Protein AF-A0A4Z0QI90-F1 (afdb_monomer)

Secondary structure (DSSP, 8-state):
---------HHHHHHHHHHHHHHTS-HHHHHHHHHHHHSPPPPPPPPPPPHHHHHHHHHHHHHHHHH-TT--HHHHHHHHHHHTT--HHHHHHHHHTT--

pLDDT: mean 87.52, std 11.91, range [41.31, 96.69]

Sequence (100 aa):
MAFLQTISQPWQQHAEHLRQVLAQLDPKERRRILDYISMPPEPPKPKAYPIGECMRAARRVAELLQLHQKWTQAKARRETARELGVSPVQLRRMLRHVEQ

Foldseek 3Di:
DDDPPPPCDPVNVVVVVVVVVLVPDDPVVSVVVVCCVVPPPDDPPPDDDPLVNLVVLVVQLVVCCVVPVPDDSLRSLVVSCVVVVHDSVVNVVSPVVVVD

Solvent-accessible surface area (backbone atoms only — not comparable to full-atom values): 6027 Å² total; per-residue (Å²): 136,84,81,79,77,74,78,79,52,77,66,54,62,55,50,51,50,50,50,57,56,47,67,75,43,56,73,70,57,38,47,53,51,51,46,41,72,76,54,58,76,79,75,81,73,77,83,82,72,58,67,69,58,23,50,51,52,46,51,49,31,51,50,45,39,68,77,33,76,89,54,50,71,70,54,29,44,50,51,45,15,60,76,71,74,44,52,64,69,54,46,54,54,33,42,53,71,68,78,108

Structure (mmCIF, N/CA/C/O backbone):
data_AF-A0A4Z0QI90-F1
#
_entry.id   AF-A0A4Z0QI90-F1
#
loop_
_atom_site.group_PDB
_atom_site.id
_atom_site.type_symbol
_atom_site.label_atom_id
_atom_site.label_alt_id
_atom_site.label_comp_id
_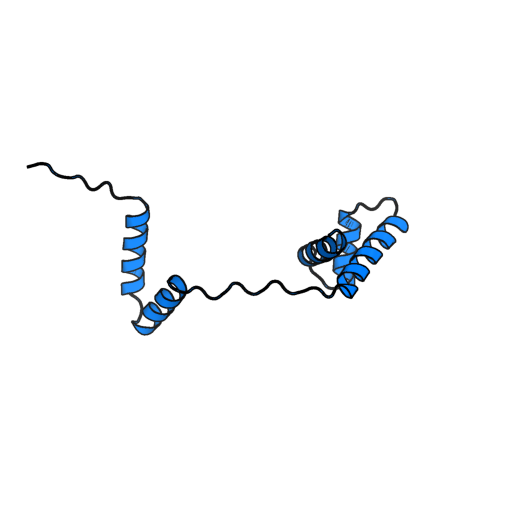atom_site.label_asym_id
_atom_site.label_entity_id
_atom_site.label_seq_id
_atom_site.pdbx_PDB_ins_code
_atom_site.Cartn_x
_atom_site.Cartn_y
_atom_site.Cartn_z
_atom_site.occupancy
_atom_site.B_iso_or_equiv
_atom_site.auth_seq_id
_atom_site.auth_comp_id
_atom_site.auth_asym_id
_atom_site.auth_atom_id
_atom_site.pdbx_PDB_model_num
ATOM 1 N N . MET A 1 1 ? 26.415 43.280 -33.605 1.00 41.31 1 MET A N 1
ATOM 2 C CA . MET A 1 1 ? 26.040 41.850 -33.594 1.00 41.31 1 MET A CA 1
ATOM 3 C C . MET A 1 1 ? 25.829 41.435 -32.148 1.00 41.31 1 MET A C 1
ATOM 5 O O . MET A 1 1 ? 26.795 41.414 -31.399 1.00 41.31 1 MET A O 1
ATOM 9 N N . ALA A 1 2 ? 24.579 41.240 -31.722 1.00 44.34 2 ALA A N 1
ATOM 10 C CA . ALA A 1 2 ? 24.261 40.896 -30.337 1.00 44.34 2 ALA A CA 1
ATOM 11 C C . ALA A 1 2 ? 24.354 39.375 -30.146 1.00 44.34 2 ALA A C 1
ATOM 13 O O . ALA A 1 2 ? 23.617 38.626 -30.783 1.00 44.34 2 ALA A O 1
ATOM 14 N N . PHE A 1 3 ? 25.272 38.930 -29.288 1.00 51.19 3 PHE A N 1
ATOM 15 C CA . PHE A 1 3 ? 25.337 37.547 -28.827 1.00 51.19 3 PHE A CA 1
ATOM 16 C C . PHE A 1 3 ? 24.165 37.304 -27.874 1.00 51.19 3 PHE A C 1
ATOM 18 O O . PHE A 1 3 ? 24.168 37.784 -26.742 1.00 51.19 3 PHE A O 1
ATOM 25 N N . LEU A 1 4 ? 23.154 36.563 -28.329 1.00 51.06 4 LEU A N 1
ATOM 26 C CA . LEU A 1 4 ? 22.156 35.987 -27.435 1.00 51.06 4 LEU A CA 1
ATOM 27 C C . LEU A 1 4 ? 22.858 34.904 -26.611 1.00 51.06 4 LEU A C 1
ATOM 29 O O . LEU A 1 4 ? 23.040 33.780 -27.072 1.00 51.06 4 LEU A O 1
ATOM 33 N N . GLN A 1 5 ? 23.297 35.256 -25.402 1.00 54.75 5 GLN A N 1
ATOM 34 C CA . GLN A 1 5 ? 23.697 34.271 -24.405 1.00 54.75 5 GLN A CA 1
ATOM 35 C C . GLN A 1 5 ? 22.458 33.443 -24.058 1.00 54.75 5 GLN A C 1
ATOM 37 O O . GLN A 1 5 ? 21.582 33.879 -23.314 1.00 54.75 5 GLN A O 1
ATOM 42 N N . THR A 1 6 ? 22.351 32.255 -24.647 1.00 59.62 6 THR A N 1
ATOM 43 C CA . THR A 1 6 ? 21.345 31.265 -24.277 1.00 59.62 6 THR A CA 1
ATOM 44 C C . THR A 1 6 ? 21.588 30.867 -22.830 1.00 59.62 6 THR A C 1
ATOM 46 O O . THR A 1 6 ? 22.524 30.128 -22.529 1.00 59.62 6 THR A O 1
ATOM 49 N N . ILE A 1 7 ? 20.763 31.393 -21.926 1.00 62.88 7 ILE A N 1
ATOM 50 C CA . ILE A 1 7 ? 20.725 30.989 -20.524 1.00 62.88 7 ILE A CA 1
ATOM 51 C C . ILE A 1 7 ? 20.354 29.505 -20.515 1.00 62.88 7 ILE A C 1
ATOM 53 O O . ILE A 1 7 ? 19.199 29.145 -20.748 1.00 62.88 7 ILE A O 1
ATOM 57 N N . SER A 1 8 ? 21.357 28.646 -20.318 1.00 63.47 8 SER A N 1
ATOM 58 C CA . SER A 1 8 ? 21.172 27.200 -20.261 1.00 63.47 8 SER A CA 1
ATOM 59 C C . SER A 1 8 ? 20.274 26.881 -19.074 1.00 63.47 8 SER A C 1
ATOM 61 O O . SER A 1 8 ? 20.697 27.014 -17.924 1.00 63.47 8 SER A O 1
ATOM 63 N N . GLN A 1 9 ? 19.033 26.470 -19.327 1.00 77.94 9 GLN A N 1
ATOM 64 C CA . GLN A 1 9 ? 18.137 26.098 -18.238 1.00 77.94 9 GLN A CA 1
ATOM 65 C C . GLN A 1 9 ? 18.664 24.824 -17.557 1.00 77.94 9 GLN A C 1
ATOM 67 O O . GLN A 1 9 ? 19.181 23.942 -18.245 1.00 77.94 9 GLN A O 1
ATOM 72 N N . PRO A 1 10 ? 18.515 24.668 -16.229 1.00 81.12 10 PRO A N 1
ATOM 73 C CA . PRO A 1 10 ? 19.046 23.510 -15.508 1.00 81.12 10 PRO A CA 1
ATOM 74 C C . PRO A 1 10 ? 18.603 22.160 -16.095 1.00 81.12 10 PRO A C 1
ATOM 76 O O . PRO A 1 10 ? 19.367 21.200 -16.089 1.00 81.12 10 PRO A O 1
ATOM 79 N N . TRP A 1 11 ? 17.397 22.072 -16.667 1.00 84.25 11 TRP A N 1
ATOM 80 C CA . TRP A 1 11 ? 16.907 20.844 -17.304 1.00 84.25 11 TRP A CA 1
ATOM 81 C C . TRP A 1 11 ? 17.655 20.477 -18.596 1.00 84.25 11 TRP A C 1
ATOM 83 O O . TRP A 1 11 ? 17.679 19.303 -18.954 1.00 84.25 11 TRP A O 1
ATOM 93 N N . GLN A 1 12 ? 18.288 21.432 -19.288 1.00 86.69 12 GLN A N 1
ATOM 94 C CA . GLN A 1 12 ? 19.018 21.165 -20.533 1.00 86.69 12 GLN A CA 1
ATOM 95 C C . GLN A 1 12 ? 20.253 20.304 -20.278 1.00 86.69 12 GLN A C 1
ATOM 97 O O . GLN A 1 12 ? 20.500 19.367 -21.029 1.00 86.69 12 GLN A O 1
ATOM 102 N N . GLN A 1 13 ? 20.963 20.548 -19.172 1.00 88.38 13 GLN A N 1
ATOM 103 C CA . GLN A 1 13 ? 22.087 19.707 -18.748 1.00 88.38 13 GLN A CA 1
ATOM 104 C C .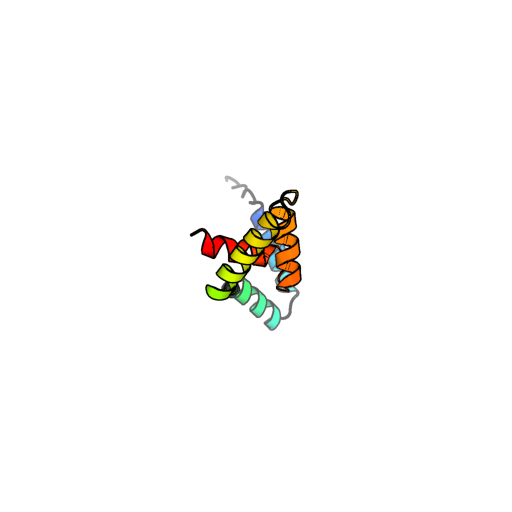 GLN A 1 13 ? 21.636 18.264 -18.477 1.00 88.38 13 GLN A C 1
ATOM 106 O O . GLN A 1 13 ? 22.274 17.315 -18.928 1.00 88.38 13 GLN A O 1
ATOM 111 N N . HIS A 1 14 ? 20.494 18.095 -17.806 1.00 88.75 14 HIS A N 1
ATOM 112 C CA . HIS A 1 14 ? 19.911 16.777 -17.543 1.00 88.75 14 HIS A CA 1
ATOM 113 C C . HIS A 1 14 ? 19.454 16.079 -18.835 1.00 88.75 14 HIS A C 1
ATOM 115 O O . HIS A 1 14 ? 19.643 14.873 -18.985 1.00 88.75 14 HIS A O 1
ATOM 121 N N . ALA A 1 15 ? 18.894 16.826 -19.791 1.00 88.75 15 ALA A N 1
ATOM 122 C CA . ALA A 1 15 ? 18.487 16.295 -21.089 1.00 88.75 15 ALA A CA 1
ATOM 123 C C . ALA A 1 15 ? 19.690 15.861 -21.941 1.00 88.75 15 ALA A C 1
ATOM 125 O O . ALA A 1 15 ? 19.643 14.804 -22.567 1.00 88.75 15 ALA A O 1
ATOM 126 N N . GLU A 1 16 ? 20.775 16.638 -21.945 1.00 91.94 16 GLU A N 1
ATOM 127 C CA . GLU A 1 16 ? 22.019 16.289 -22.639 1.00 91.94 16 GLU A CA 1
ATOM 128 C C . GLU A 1 16 ? 22.639 15.021 -22.046 1.00 91.94 16 GLU A C 1
ATOM 130 O O . GLU A 1 16 ? 22.998 14.098 -22.776 1.00 91.94 16 GLU A O 1
ATOM 135 N N . HIS A 1 17 ? 22.677 14.929 -20.714 1.00 92.94 17 HIS A N 1
ATOM 136 C CA . HIS A 1 17 ? 23.143 13.733 -20.023 1.00 92.94 17 HIS A CA 1
ATOM 137 C C . HIS A 1 17 ? 22.297 12.504 -20.385 1.00 92.94 17 HIS A C 1
ATOM 139 O O . HIS A 1 17 ? 22.841 11.459 -20.740 1.00 92.94 17 HIS A O 1
ATOM 145 N N . LEU A 1 18 ? 20.966 12.635 -20.392 1.00 90.31 18 LEU A N 1
ATOM 146 C CA . LEU A 1 18 ? 20.073 11.554 -20.810 1.00 90.31 18 LEU A CA 1
ATOM 147 C C . LEU A 1 18 ? 20.341 11.122 -22.260 1.00 90.31 18 LEU A C 1
ATOM 149 O O . LEU A 1 18 ? 20.377 9.925 -22.535 1.00 90.31 18 LEU A O 1
ATOM 153 N N . ARG A 1 19 ? 20.578 12.059 -23.189 1.00 91.62 19 ARG A N 1
ATOM 154 C CA . ARG A 1 19 ? 20.942 11.725 -24.580 1.00 91.62 19 ARG A CA 1
ATOM 155 C C . ARG A 1 19 ? 22.247 10.940 -24.654 1.00 91.62 19 ARG A C 1
ATOM 157 O O . ARG A 1 19 ? 22.304 9.958 -25.389 1.00 91.62 19 ARG A O 1
ATOM 164 N N . GLN A 1 20 ? 23.265 11.345 -23.895 1.00 94.94 20 GLN A N 1
ATOM 165 C CA . GLN A 1 20 ? 24.553 10.649 -23.844 1.00 94.94 20 GLN A CA 1
ATOM 166 C C . GLN A 1 20 ? 24.404 9.222 -23.308 1.00 94.94 20 GLN A C 1
ATOM 168 O O . GLN A 1 20 ? 24.965 8.298 -23.890 1.00 94.94 20 GLN A O 1
ATOM 173 N N . VAL A 1 21 ? 23.610 9.027 -22.250 1.00 94.00 21 VAL A N 1
ATOM 174 C CA . VAL A 1 21 ? 23.326 7.696 -21.687 1.00 94.00 21 VAL A CA 1
ATOM 175 C C . VAL A 1 21 ? 22.550 6.838 -22.689 1.00 94.00 21 VAL A C 1
ATOM 177 O O . VAL A 1 21 ? 22.936 5.708 -22.965 1.00 94.00 21 VAL A O 1
ATOM 180 N N . LEU A 1 22 ? 21.493 7.380 -23.302 1.00 92.94 22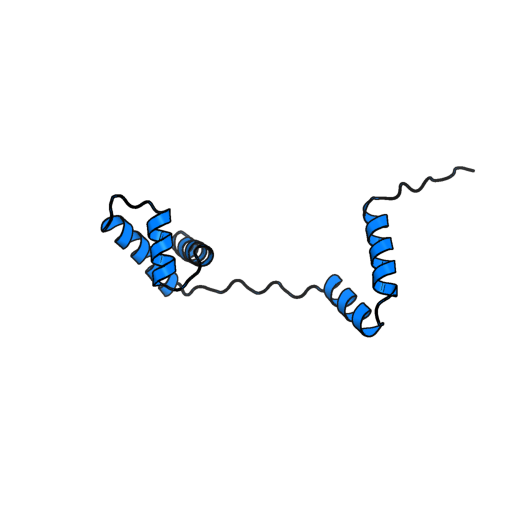 LEU A N 1
ATOM 181 C CA . LEU A 1 22 ? 20.691 6.660 -24.297 1.00 92.94 22 LEU A CA 1
ATOM 182 C C . LEU A 1 22 ? 21.486 6.305 -25.563 1.00 92.94 22 LEU A C 1
ATOM 184 O O . LEU A 1 22 ? 21.151 5.326 -26.225 1.00 92.94 22 LEU A O 1
ATOM 188 N N . ALA A 1 23 ? 22.511 7.083 -25.918 1.00 93.25 23 ALA A N 1
ATOM 189 C CA . ALA A 1 23 ? 23.374 6.811 -27.067 1.00 93.25 23 ALA A CA 1
ATOM 190 C C . ALA A 1 23 ? 24.303 5.602 -26.860 1.00 93.25 23 ALA A C 1
ATOM 192 O O . ALA A 1 23 ? 24.737 5.015 -27.846 1.00 93.25 23 ALA A O 1
ATOM 193 N N . GLN A 1 24 ? 24.582 5.225 -25.607 1.00 94.56 24 GLN A N 1
ATOM 194 C CA . GLN A 1 24 ? 25.417 4.067 -25.261 1.00 94.56 24 GLN A CA 1
ATOM 195 C C . GLN A 1 24 ? 24.633 2.746 -25.236 1.00 94.56 24 GLN A C 1
ATOM 197 O O . GLN A 1 24 ? 25.241 1.681 -25.191 1.00 94.56 24 GLN A O 1
ATOM 202 N N . LEU A 1 25 ? 23.298 2.806 -25.249 1.00 93.56 25 LEU A N 1
ATOM 203 C CA . LEU A 1 25 ? 22.429 1.632 -25.200 1.00 93.56 25 LEU A CA 1
ATOM 204 C C . LEU A 1 25 ? 22.148 1.070 -26.591 1.00 93.56 25 LEU A C 1
ATOM 206 O O . LEU A 1 25 ? 22.077 1.803 -27.584 1.00 93.56 25 LEU A O 1
ATOM 210 N N . ASP A 1 26 ? 21.860 -0.229 -26.641 1.00 95.81 26 ASP A N 1
ATOM 211 C CA . ASP A 1 26 ? 21.396 -0.874 -27.860 1.00 95.81 26 ASP A CA 1
ATOM 212 C C . ASP A 1 26 ? 20.112 -0.211 -28.389 1.00 95.81 26 ASP A C 1
ATOM 214 O O . ASP A 1 26 ? 19.215 0.140 -27.609 1.00 95.81 26 ASP A O 1
ATOM 218 N N . PRO A 1 27 ? 19.930 -0.096 -29.720 1.00 93.88 27 PRO A N 1
ATOM 219 C CA . PRO A 1 27 ? 18.762 0.567 -30.300 1.00 93.88 27 PRO A CA 1
ATOM 220 C C . PRO A 1 27 ? 17.416 0.013 -29.808 1.00 93.88 27 PRO A C 1
ATOM 222 O O . PRO A 1 27 ? 16.457 0.774 -29.663 1.00 93.88 27 PRO A O 1
ATOM 225 N N . LYS A 1 28 ? 17.345 -1.298 -29.526 1.00 93.75 28 LYS A N 1
ATOM 226 C CA . LYS A 1 28 ? 16.144 -1.961 -28.990 1.00 93.75 28 LYS A CA 1
ATOM 227 C C . LYS A 1 28 ? 15.853 -1.548 -27.546 1.00 93.75 28 LYS A C 1
ATOM 229 O O . LYS A 1 28 ? 14.699 -1.297 -27.211 1.00 93.75 28 LYS A O 1
ATOM 234 N N . GLU A 1 29 ? 16.875 -1.464 -26.700 1.00 92.94 29 GLU A N 1
ATOM 235 C CA . GLU A 1 29 ? 16.732 -1.070 -25.295 1.00 92.94 29 GLU A CA 1
ATOM 236 C C . GLU A 1 29 ? 16.421 0.418 -25.168 1.00 92.94 29 GLU A C 1
ATOM 238 O O . GLU A 1 29 ? 15.464 0.797 -24.490 1.00 92.94 29 GLU A O 1
ATOM 243 N N . ARG A 1 30 ? 17.138 1.253 -25.928 1.00 94.44 30 ARG A N 1
ATOM 244 C CA . ARG A 1 30 ? 16.856 2.684 -26.058 1.00 94.44 30 ARG A CA 1
ATOM 245 C C . ARG A 1 30 ? 15.400 2.932 -26.438 1.00 94.44 30 ARG A C 1
ATOM 247 O O . ARG A 1 30 ? 14.753 3.794 -25.849 1.00 94.44 30 ARG A O 1
ATOM 254 N N . ARG A 1 31 ? 14.874 2.177 -27.411 1.00 92.06 31 ARG A N 1
ATOM 255 C CA . ARG A 1 31 ? 13.480 2.314 -27.846 1.00 92.06 31 ARG A CA 1
ATOM 256 C C . ARG A 1 31 ? 12.500 1.975 -26.724 1.00 92.06 31 ARG A C 1
ATOM 258 O O . ARG A 1 31 ? 11.611 2.775 -26.471 1.00 92.06 31 ARG A O 1
ATOM 265 N N . ARG A 1 32 ? 12.708 0.866 -26.006 1.00 90.81 32 ARG A N 1
ATOM 266 C CA . ARG A 1 32 ? 11.866 0.480 -24.858 1.00 90.81 32 ARG A CA 1
ATOM 267 C C . ARG A 1 32 ? 11.831 1.553 -23.771 1.00 90.81 32 ARG A C 1
ATOM 269 O O . ARG A 1 32 ? 10.764 1.845 -23.245 1.00 90.81 32 ARG A O 1
ATOM 276 N N . ILE A 1 33 ? 12.980 2.148 -23.448 1.00 91.00 33 ILE A N 1
ATOM 277 C CA . ILE A 1 33 ? 13.067 3.217 -22.444 1.00 91.00 33 ILE A CA 1
ATOM 278 C C . ILE A 1 33 ? 12.321 4.466 -22.919 1.00 91.00 33 ILE A C 1
ATOM 280 O O . ILE A 1 33 ? 11.535 5.033 -22.165 1.00 91.00 33 ILE A O 1
ATOM 284 N N . LEU A 1 34 ? 12.525 4.882 -24.171 1.00 91.19 34 LEU A N 1
ATOM 285 C CA . LEU A 1 34 ? 11.818 6.033 -24.739 1.00 91.19 34 LEU A CA 1
ATOM 286 C C . LEU A 1 34 ? 10.306 5.807 -24.804 1.00 91.19 34 LEU A C 1
ATOM 288 O O . LEU A 1 34 ? 9.550 6.734 -24.516 1.00 91.19 34 LEU A O 1
ATOM 292 N N . ASP A 1 35 ? 9.869 4.591 -25.132 1.00 91.81 35 ASP A N 1
ATOM 293 C CA . ASP A 1 35 ? 8.457 4.214 -25.113 1.00 91.81 35 ASP A CA 1
ATOM 294 C C . ASP A 1 35 ? 7.896 4.286 -23.681 1.00 91.81 35 ASP A C 1
ATOM 296 O O . ASP A 1 35 ? 6.833 4.863 -23.488 1.00 91.81 35 ASP A O 1
ATOM 300 N N . TYR A 1 36 ? 8.633 3.817 -22.665 1.00 90.00 36 TYR A N 1
ATOM 301 C CA . TYR A 1 36 ? 8.238 3.933 -21.252 1.00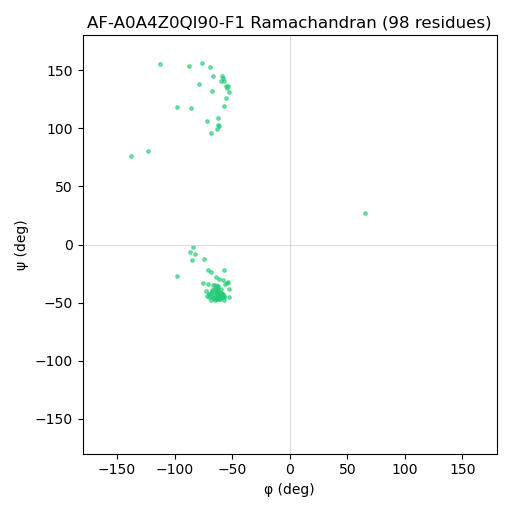 90.00 36 TYR A CA 1
ATOM 302 C C . TYR A 1 36 ? 8.156 5.390 -20.769 1.00 90.00 36 TYR A C 1
ATOM 304 O O . TYR A 1 36 ? 7.278 5.736 -19.988 1.00 90.00 36 TYR A O 1
ATOM 312 N N . ILE A 1 37 ? 9.065 6.263 -21.215 1.00 88.75 37 ILE A N 1
ATOM 313 C CA . ILE A 1 37 ? 9.039 7.694 -20.865 1.00 88.75 37 ILE A CA 1
ATOM 314 C C . ILE A 1 37 ? 7.863 8.397 -21.550 1.00 88.75 37 ILE A C 1
ATOM 316 O O . ILE A 1 37 ? 7.191 9.221 -20.934 1.00 88.75 37 ILE A O 1
ATOM 320 N N . SER A 1 38 ? 7.628 8.085 -22.825 1.00 90.56 38 SER A N 1
ATOM 321 C CA . SER A 1 38 ? 6.592 8.734 -23.638 1.00 90.56 38 SER A CA 1
ATOM 322 C C . SER A 1 38 ? 5.191 8.240 -23.284 1.00 90.5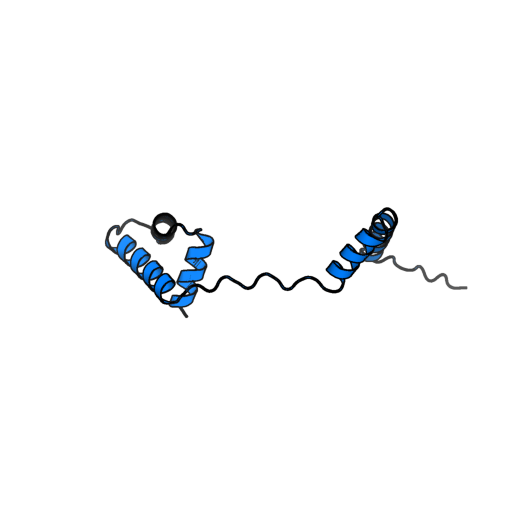6 38 SER A C 1
ATOM 324 O O . SER A 1 38 ? 4.227 8.998 -23.352 1.00 90.56 38 SER A O 1
ATOM 326 N N . MET A 1 39 ? 5.082 6.968 -22.907 1.00 89.50 39 MET A N 1
ATOM 327 C CA . MET A 1 39 ? 3.843 6.310 -22.531 1.00 89.50 39 MET A CA 1
ATOM 328 C C . MET A 1 39 ? 4.105 5.429 -21.304 1.00 89.50 39 MET A C 1
ATOM 330 O O . MET A 1 39 ? 4.246 4.207 -21.426 1.00 89.50 39 MET A O 1
ATOM 334 N N . PRO A 1 40 ? 4.217 6.042 -20.112 1.00 84.31 40 PRO A N 1
ATOM 335 C CA . PRO A 1 40 ? 4.407 5.283 -18.889 1.00 84.31 40 PRO A CA 1
ATOM 336 C C . PRO A 1 40 ? 3.220 4.336 -18.695 1.00 84.31 40 PRO A C 1
ATOM 338 O O . PRO A 1 40 ? 2.079 4.718 -18.973 1.00 84.31 40 PRO A O 1
ATOM 341 N N . PRO A 1 41 ? 3.458 3.099 -18.232 1.00 83.25 41 PRO A N 1
ATOM 342 C CA . PRO A 1 41 ? 2.369 2.184 -17.939 1.00 83.25 41 PRO A CA 1
ATOM 343 C C . PRO A 1 41 ? 1.448 2.807 -16.891 1.00 83.25 41 PRO A C 1
ATOM 345 O O . PRO A 1 41 ? 1.909 3.504 -15.979 1.00 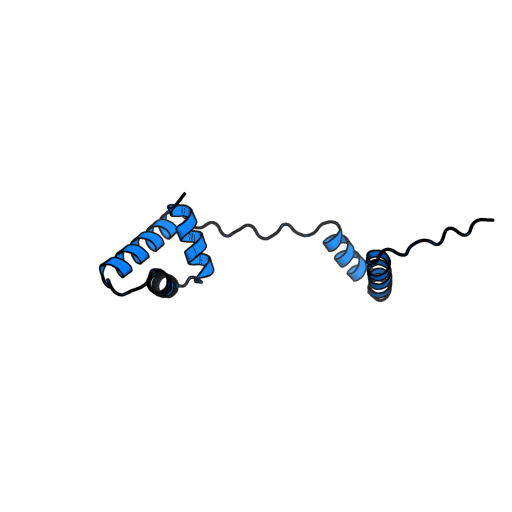83.25 41 PRO A O 1
ATOM 348 N N . GLU A 1 42 ? 0.145 2.545 -17.012 1.00 80.06 42 GLU A N 1
ATOM 349 C CA . GLU A 1 42 ? -0.812 2.998 -16.008 1.00 80.06 42 GLU A CA 1
ATOM 350 C C . GLU A 1 42 ? -0.369 2.521 -14.617 1.00 80.06 42 GLU A C 1
ATOM 352 O O . GLU A 1 42 ? 0.038 1.360 -14.459 1.00 80.06 42 GLU A O 1
ATOM 357 N N . PRO A 1 43 ? -0.441 3.392 -13.593 1.00 81.31 43 PRO A N 1
ATOM 358 C CA . PRO A 1 43 ? -0.125 2.976 -12.243 1.00 81.31 43 PRO A CA 1
ATOM 359 C C . PRO A 1 43 ? -1.030 1.798 -11.866 1.00 81.31 43 PRO A C 1
ATOM 361 O O . PRO A 1 43 ? -2.221 1.803 -12.201 1.00 81.31 43 PRO A O 1
ATOM 364 N N . PRO A 1 44 ? -0.501 0.785 -11.158 1.00 80.69 44 PRO A N 1
ATOM 365 C CA . PRO A 1 44 ? -1.307 -0.349 -10.745 1.00 80.69 44 PRO A CA 1
ATOM 366 C C . PRO A 1 44 ? -2.518 0.162 -9.964 1.00 80.69 44 PRO A C 1
ATOM 368 O O . PRO A 1 44 ? -2.378 0.921 -8.998 1.00 80.69 44 PRO A O 1
ATOM 371 N N . LYS A 1 45 ? -3.715 -0.240 -10.405 1.00 77.00 45 LYS A N 1
ATOM 372 C CA . LYS A 1 45 ? -4.963 0.186 -9.770 1.00 77.00 45 LYS A CA 1
ATOM 373 C C . LYS A 1 45 ? -4.915 -0.179 -8.282 1.00 77.00 45 LYS A C 1
ATOM 375 O O . LYS A 1 45 ? -4.484 -1.288 -7.946 1.00 77.00 45 LYS A O 1
ATOM 380 N N . PRO A 1 46 ? -5.340 0.722 -7.376 1.00 74.81 46 PRO A N 1
ATOM 381 C CA . PRO A 1 46 ? -5.416 0.399 -5.962 1.00 74.81 46 PRO A CA 1
ATOM 382 C C . PRO A 1 46 ? -6.221 -0.886 -5.772 1.00 74.81 46 PRO A C 1
ATOM 384 O O . PRO A 1 46 ? -7.308 -1.025 -6.331 1.00 74.81 46 PRO A O 1
ATOM 387 N N . LYS A 1 47 ? -5.689 -1.830 -4.988 1.00 76.19 47 LYS A N 1
ATOM 388 C CA . LYS A 1 47 ? -6.422 -3.048 -4.643 1.00 76.19 47 LYS A CA 1
ATOM 389 C C . LYS A 1 47 ? -7.741 -2.644 -3.981 1.00 76.19 47 LYS A C 1
ATOM 391 O O . LYS A 1 47 ? -7.720 -1.967 -2.952 1.00 76.19 47 LYS A O 1
ATOM 396 N N . ALA A 1 48 ? -8.859 -3.035 -4.587 1.00 79.12 48 ALA A N 1
ATOM 397 C CA . ALA A 1 48 ? -10.170 -2.831 -3.995 1.00 79.12 48 ALA A CA 1
ATOM 398 C C . ALA A 1 48 ? -10.290 -3.710 -2.746 1.00 79.12 48 ALA A C 1
ATOM 400 O O . ALA A 1 48 ? -9.947 -4.894 -2.779 1.00 79.12 48 ALA A O 1
ATOM 401 N N . TYR A 1 49 ? -10.758 -3.123 -1.650 1.00 82.88 49 TYR A N 1
ATOM 402 C CA . TYR A 1 49 ? -11.066 -3.857 -0.430 1.00 82.88 49 TYR A CA 1
ATOM 403 C C . TYR A 1 49 ? -12.570 -4.124 -0.407 1.00 82.88 49 TYR A C 1
ATOM 405 O O . TYR A 1 49 ? -13.341 -3.161 -0.418 1.00 82.88 49 TYR A O 1
ATOM 413 N N . PRO A 1 50 ? -13.015 -5.392 -0.403 1.00 88.69 50 PRO A N 1
ATOM 414 C CA . PRO A 1 50 ? -14.430 -5.703 -0.268 1.00 88.69 50 PRO A CA 1
ATOM 415 C C . PRO A 1 50 ? -15.001 -5.049 0.994 1.00 88.69 50 PRO A C 1
ATOM 417 O O . PRO A 1 50 ? -14.407 -5.152 2.070 1.00 88.69 50 PRO A O 1
ATOM 420 N N . ILE A 1 51 ? -16.172 -4.413 0.892 1.00 87.81 51 ILE A N 1
ATOM 421 C CA . ILE A 1 51 ? -16.766 -3.668 2.015 1.00 87.81 51 ILE A CA 1
ATOM 422 C C . ILE A 1 51 ? -16.947 -4.543 3.266 1.00 87.81 51 ILE A C 1
ATOM 424 O O . ILE A 1 51 ? -16.738 -4.079 4.384 1.00 87.81 51 ILE A O 1
ATOM 428 N N . GLY A 1 52 ? -17.240 -5.837 3.093 1.00 90.12 52 GLY A N 1
ATOM 429 C CA . GLY A 1 52 ? -17.346 -6.791 4.199 1.00 90.12 52 GLY A CA 1
ATOM 430 C C . GLY A 1 52 ? -16.040 -6.978 4.982 1.00 90.12 52 GLY A C 1
ATOM 431 O O . GLY A 1 52 ? -16.075 -7.106 6.206 1.00 90.12 52 GLY A O 1
ATOM 432 N N . GLU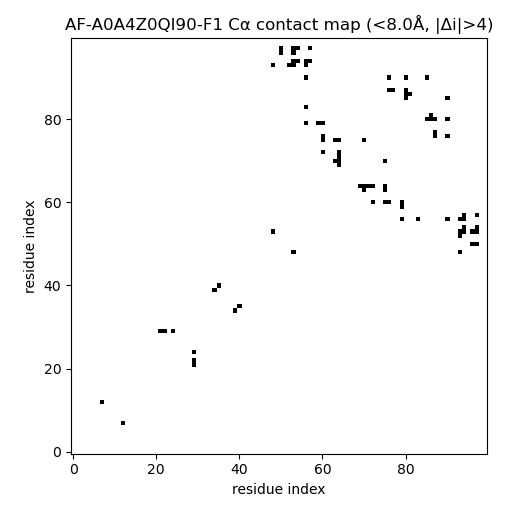 A 1 53 ? -14.885 -6.943 4.311 1.00 91.38 53 GLU A N 1
ATOM 433 C CA . GLU A 1 53 ? -13.574 -7.010 4.970 1.00 91.38 53 GLU A CA 1
ATOM 434 C C . GLU A 1 53 ? -13.250 -5.705 5.698 1.00 91.38 53 GLU A C 1
ATOM 436 O O . GLU A 1 53 ? -12.761 -5.733 6.828 1.00 91.38 53 GLU A O 1
ATOM 441 N N . CYS A 1 54 ? -13.582 -4.562 5.093 1.00 93.50 54 CYS A N 1
ATOM 442 C CA . CYS A 1 54 ? -13.434 -3.250 5.722 1.00 93.50 54 CYS A CA 1
ATOM 443 C C . CYS A 1 54 ? -14.272 -3.144 7.004 1.00 93.50 54 CYS A C 1
ATOM 445 O O . CYS A 1 54 ? -13.758 -2.756 8.053 1.00 93.50 54 CYS A O 1
ATOM 447 N N . MET A 1 55 ? -15.537 -3.570 6.950 1.00 93.56 55 MET A N 1
ATOM 448 C CA . MET A 1 55 ? -16.437 -3.596 8.106 1.00 93.56 55 MET A CA 1
ATOM 449 C C . MET A 1 55 ? -15.934 -4.537 9.200 1.00 93.56 55 MET A C 1
ATOM 451 O O . MET A 1 55 ? -15.978 -4.188 10.379 1.00 93.56 55 MET A O 1
ATOM 455 N N . ARG A 1 56 ? -15.421 -5.717 8.830 1.00 94.38 56 ARG A N 1
ATOM 456 C CA . ARG A 1 56 ? -14.820 -6.661 9.784 1.00 94.38 56 ARG A CA 1
ATOM 457 C C . ARG A 1 56 ? -13.616 -6.042 10.490 1.00 94.38 56 ARG A C 1
ATOM 459 O O . ARG A 1 56 ? -13.525 -6.119 11.711 1.00 94.38 56 ARG A O 1
ATOM 466 N N . ALA A 1 57 ? -12.732 -5.390 9.738 1.00 94.81 57 ALA A N 1
ATOM 467 C CA . ALA A 1 57 ? -11.582 -4.683 10.287 1.00 94.81 57 ALA A CA 1
ATOM 468 C C . ALA A 1 57 ? -11.997 -3.557 11.249 1.00 94.81 57 ALA A C 1
ATOM 470 O O . ALA A 1 57 ? -11.440 -3.448 12.339 1.00 94.81 57 ALA A O 1
ATOM 471 N N . ALA A 1 58 ? -12.999 -2.752 10.883 1.00 95.12 58 ALA A N 1
ATOM 472 C CA . ALA A 1 58 ? -13.505 -1.671 11.728 1.00 95.12 58 ALA A CA 1
ATOM 473 C C . ALA A 1 58 ? -14.121 -2.190 13.035 1.00 95.12 58 ALA A C 1
ATOM 475 O O . ALA A 1 58 ? -13.775 -1.701 14.113 1.00 95.12 58 ALA A O 1
ATOM 476 N N . ARG A 1 59 ? -14.971 -3.224 12.955 1.00 95.75 59 ARG A N 1
ATOM 477 C CA . ARG A 1 59 ? -15.553 -3.879 14.138 1.00 95.75 59 ARG A CA 1
ATOM 478 C C . ARG A 1 59 ? -14.473 -4.423 15.056 1.00 95.75 59 ARG A C 1
ATOM 480 O O . ARG A 1 59 ? -14.511 -4.158 16.250 1.00 95.75 59 ARG A O 1
ATOM 487 N N . ARG A 1 60 ? -13.463 -5.090 14.496 1.00 96.00 60 ARG A N 1
ATOM 488 C CA . ARG A 1 60 ? -12.384 -5.669 15.295 1.00 96.00 60 ARG A CA 1
ATOM 489 C C . ARG A 1 60 ? -11.567 -4.613 16.040 1.00 96.00 60 ARG A C 1
ATOM 491 O O . ARG A 1 60 ? -11.255 -4.795 17.214 1.00 96.00 60 ARG A O 1
ATOM 498 N N . VAL A 1 61 ? -11.272 -3.480 15.399 1.00 95.25 61 VAL A N 1
ATOM 499 C CA . VAL A 1 61 ? -10.616 -2.347 16.074 1.00 95.25 61 VAL A CA 1
ATOM 500 C C . VAL A 1 61 ? -11.477 -1.828 17.229 1.00 95.25 61 VAL A C 1
ATOM 502 O O . VAL A 1 61 ? -10.942 -1.571 18.307 1.00 95.25 61 VAL A O 1
ATOM 505 N N . ALA A 1 62 ? -12.790 -1.685 17.026 1.00 94.69 62 ALA A N 1
ATOM 506 C CA . ALA A 1 62 ? -13.708 -1.233 18.069 1.00 94.69 62 ALA A CA 1
ATOM 507 C C . ALA A 1 62 ? -13.788 -2.228 19.242 1.00 94.69 62 ALA A C 1
ATOM 509 O O . ALA A 1 62 ? -13.685 -1.813 20.394 1.00 94.69 62 ALA A O 1
ATOM 510 N N . GLU A 1 63 ? -13.882 -3.529 18.959 1.00 96.31 63 GLU A N 1
ATOM 511 C CA . GLU A 1 63 ? -13.856 -4.597 19.967 1.00 96.31 63 GLU A CA 1
ATOM 512 C C . GLU A 1 63 ? -12.583 -4.540 20.815 1.00 96.31 63 GLU A C 1
ATOM 514 O O . GLU A 1 63 ? -12.656 -4.567 22.040 1.00 96.31 63 GLU A O 1
ATOM 519 N N . LEU A 1 64 ? -11.407 -4.411 20.191 1.00 96.00 64 LEU A N 1
ATOM 520 C CA . LEU A 1 64 ? -10.139 -4.342 20.921 1.00 96.00 64 LEU A CA 1
ATOM 521 C C . LEU A 1 64 ? -10.056 -3.112 21.830 1.00 96.00 64 LEU A C 1
ATOM 523 O O . LEU A 1 64 ? -9.501 -3.201 22.922 1.00 96.00 64 LEU A O 1
ATOM 527 N N . LEU A 1 65 ? -10.614 -1.974 21.409 1.00 95.38 65 LEU A N 1
ATOM 528 C CA . LEU A 1 65 ? -10.670 -0.767 22.240 1.00 95.38 65 LEU A CA 1
ATOM 529 C C . LEU A 1 65 ? -11.652 -0.911 23.409 1.00 95.38 65 LEU A C 1
ATOM 531 O O . LEU A 1 65 ? -11.382 -0.394 24.491 1.00 95.38 65 LEU A O 1
ATOM 535 N N . GLN A 1 66 ? -12.758 -1.635 23.218 1.00 94.94 66 GLN A N 1
ATOM 536 C CA . GLN A 1 66 ? -13.708 -1.939 24.291 1.00 94.94 66 GLN A CA 1
ATOM 537 C C . GLN A 1 66 ? -13.127 -2.933 25.304 1.00 94.94 66 GLN A C 1
ATOM 539 O O . GLN A 1 66 ? -13.218 -2.708 26.510 1.00 94.94 66 GLN A O 1
ATOM 544 N N . LEU A 1 67 ? -12.489 -4.005 24.823 1.00 95.75 67 LEU A N 1
ATOM 545 C CA . LEU A 1 67 ? -11.853 -5.030 25.657 1.00 95.75 67 LEU A CA 1
ATOM 546 C C . LEU A 1 67 ? -10.642 -4.482 26.418 1.00 95.75 67 LEU A C 1
ATOM 548 O O . LEU A 1 67 ? -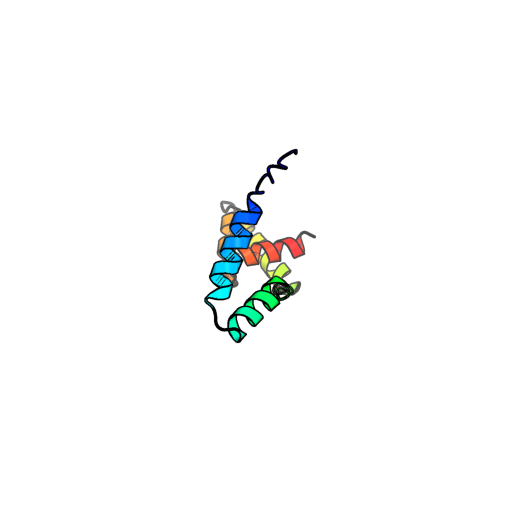10.381 -4.873 27.556 1.00 95.75 67 LEU A O 1
ATOM 552 N N . HIS A 1 68 ? -9.898 -3.563 25.804 1.00 93.75 68 HIS A N 1
ATOM 553 C CA . HIS A 1 68 ? -8.691 -2.990 26.379 1.00 93.75 68 HIS A CA 1
ATOM 554 C C . HIS A 1 68 ? -8.785 -1.466 26.467 1.00 93.75 68 HIS A C 1
ATOM 556 O O . HIS A 1 68 ? -8.163 -0.747 25.690 1.00 93.75 68 HIS A O 1
ATOM 562 N N . GLN A 1 69 ? -9.467 -0.962 27.498 1.00 90.56 69 GLN A N 1
ATOM 563 C CA . GLN A 1 69 ? -9.699 0.481 27.699 1.00 90.56 69 GLN A CA 1
ATOM 564 C C . GLN A 1 69 ? -8.422 1.345 27.765 1.00 90.56 69 GLN A C 1
ATOM 566 O O . GLN A 1 69 ? -8.469 2.544 27.516 1.00 90.56 69 GLN A O 1
ATOM 571 N N . LYS A 1 70 ? -7.263 0.755 28.092 1.00 94.50 70 LYS A N 1
ATOM 572 C CA . LYS A 1 70 ? -5.960 1.453 28.115 1.00 94.50 70 LYS A CA 1
ATOM 573 C C . LYS A 1 70 ? -5.246 1.465 26.759 1.00 94.50 70 LYS A C 1
ATOM 575 O O . LYS A 1 70 ? -4.160 2.033 26.645 1.00 94.50 70 LYS A O 1
ATOM 580 N N . TRP A 1 71 ? -5.767 0.772 25.747 1.00 95.62 71 TRP A N 1
ATOM 581 C CA . TRP A 1 71 ? -5.133 0.721 24.435 1.00 95.62 71 TRP A CA 1
ATOM 582 C C . TRP A 1 71 ? -5.418 1.985 23.642 1.00 95.62 71 TRP A C 1
ATOM 584 O O . TRP A 1 71 ? -6.536 2.482 23.574 1.00 95.62 71 TRP A O 1
ATOM 594 N N . THR A 1 72 ? -4.382 2.476 22.973 1.00 95.06 72 THR A N 1
ATOM 595 C CA . THR A 1 72 ? -4.537 3.541 21.987 1.00 95.06 72 THR A CA 1
ATOM 596 C C . THR A 1 72 ? -5.114 2.975 20.690 1.00 95.06 72 THR A C 1
ATOM 598 O O . THR A 1 72 ? -4.897 1.804 20.355 1.00 95.06 72 THR A O 1
ATOM 601 N N . GLN A 1 73 ? -5.763 3.825 19.887 1.00 92.94 73 GLN A N 1
ATOM 602 C CA . GLN A 1 73 ? -6.197 3.445 18.535 1.00 92.94 73 GLN A CA 1
ATOM 603 C C . GLN A 1 73 ? -5.054 2.863 17.691 1.00 92.94 73 GLN A C 1
ATOM 605 O O . GLN A 1 73 ? -5.262 1.921 16.929 1.00 92.94 73 GLN A O 1
ATOM 610 N N . ALA A 1 74 ? -3.841 3.410 17.819 1.00 93.56 74 ALA A N 1
ATOM 611 C CA . ALA A 1 74 ? -2.680 2.930 17.078 1.00 93.56 74 ALA A CA 1
ATOM 612 C C . ALA A 1 74 ? -2.333 1.477 17.439 1.00 93.56 74 ALA A C 1
ATOM 614 O O . ALA A 1 74 ? -2.032 0.682 16.547 1.00 93.56 74 ALA A O 1
ATOM 615 N N . LYS A 1 75 ? -2.424 1.116 18.726 1.00 95.25 75 LYS A N 1
ATOM 616 C CA . LYS A 1 75 ? -2.183 -0.251 19.195 1.00 95.25 75 LYS A CA 1
ATOM 617 C C . LYS A 1 75 ? -3.270 -1.213 18.718 1.00 95.25 75 LYS A C 1
ATOM 619 O O . LYS A 1 75 ? -2.936 -2.235 18.130 1.00 95.25 75 LYS A O 1
ATOM 624 N N . ALA A 1 76 ? -4.545 -0.849 18.867 1.00 95.62 76 ALA A N 1
ATOM 625 C CA . ALA A 1 76 ? -5.663 -1.669 18.394 1.00 95.62 76 ALA A CA 1
ATOM 626 C C . ALA A 1 76 ? -5.597 -1.925 16.876 1.00 95.62 76 ALA A C 1
ATOM 628 O O . ALA A 1 76 ? -5.756 -3.058 16.422 1.00 95.62 76 ALA A O 1
ATOM 629 N N . ARG A 1 77 ? -5.268 -0.896 16.082 1.00 95.50 77 ARG A N 1
ATOM 630 C CA . ARG A 1 77 ? -5.039 -1.032 14.634 1.00 95.50 77 ARG A CA 1
ATOM 631 C C . ARG A 1 77 ? -3.851 -1.943 14.324 1.00 95.50 77 ARG A C 1
ATOM 633 O O . ARG A 1 77 ? -3.935 -2.756 13.413 1.00 95.50 77 ARG A O 1
ATOM 640 N N . ARG A 1 78 ? -2.742 -1.837 15.062 1.00 95.88 78 ARG A N 1
ATOM 641 C CA . ARG A 1 78 ? -1.569 -2.696 14.841 1.00 95.88 78 ARG A CA 1
ATOM 642 C C . ARG A 1 78 ? -1.890 -4.171 15.084 1.00 95.88 78 ARG A C 1
ATOM 644 O O . ARG A 1 78 ? -1.526 -4.994 14.250 1.00 95.88 78 ARG A O 1
ATOM 651 N N . GLU A 1 79 ? -2.586 -4.485 16.173 1.00 96.69 79 GLU A N 1
ATOM 652 C CA . GLU A 1 79 ? -2.989 -5.866 16.463 1.00 96.69 79 GLU A CA 1
ATOM 653 C C . GLU A 1 79 ? -4.023 -6.374 15.454 1.00 96.69 79 GLU A C 1
ATOM 655 O O . GLU A 1 79 ? -3.849 -7.457 14.908 1.00 96.69 79 GLU A O 1
ATOM 660 N N . THR A 1 80 ? -5.013 -5.557 15.078 1.00 96.31 80 THR A N 1
ATOM 661 C CA . THR A 1 80 ? -5.984 -5.937 14.033 1.00 96.31 80 THR A CA 1
ATOM 662 C C . THR A 1 80 ? -5.296 -6.227 12.695 1.00 96.31 80 THR A C 1
ATOM 664 O O . THR A 1 80 ? -5.636 -7.187 12.010 1.00 96.31 80 THR A O 1
ATOM 667 N N . ALA A 1 81 ? -4.302 -5.419 12.308 1.00 96.00 81 ALA A N 1
ATOM 668 C CA . ALA A 1 81 ? -3.540 -5.641 11.079 1.00 96.00 81 ALA A CA 1
ATOM 669 C C . ALA A 1 81 ? -2.789 -6.981 11.124 1.00 96.00 81 ALA A C 1
ATOM 671 O O . ALA A 1 81 ? -2.788 -7.724 10.144 1.00 96.00 81 ALA A O 1
ATOM 672 N N . ARG A 1 82 ? -2.199 -7.305 12.282 1.00 96.06 82 ARG A N 1
ATOM 673 C CA . ARG A 1 82 ? -1.509 -8.575 12.522 1.00 96.06 82 ARG A CA 1
ATOM 674 C C . ARG A 1 82 ? -2.467 -9.766 12.450 1.00 96.06 82 ARG A C 1
ATOM 676 O O . ARG A 1 82 ? -2.140 -10.737 11.778 1.00 96.06 82 ARG A O 1
ATOM 683 N N . GLU A 1 83 ? -3.629 -9.686 13.096 1.00 95.38 83 GLU A N 1
ATOM 684 C CA . GLU A 1 83 ? -4.648 -10.748 13.094 1.00 95.38 83 GLU A CA 1
ATOM 685 C C . GLU A 1 83 ? -5.206 -11.018 11.690 1.00 95.38 83 GLU A C 1
ATOM 687 O O . GLU A 1 83 ? -5.399 -12.168 11.308 1.00 95.38 83 GLU A O 1
ATOM 692 N N . LEU A 1 84 ? -5.437 -9.965 10.902 1.00 92.69 84 LEU A N 1
ATOM 693 C CA . LEU A 1 84 ? -5.978 -10.074 9.543 1.00 92.69 84 LEU A CA 1
ATOM 694 C C . LEU A 1 84 ? -4.909 -10.368 8.476 1.00 92.69 84 LEU A C 1
ATOM 696 O O . LEU A 1 84 ? -5.246 -10.485 7.301 1.00 92.69 84 LEU A O 1
ATOM 700 N N . GLY A 1 85 ? -3.628 -10.454 8.850 1.00 93.88 85 GLY A N 1
ATOM 701 C CA . GLY A 1 85 ? -2.532 -10.698 7.908 1.00 93.88 85 GLY A CA 1
ATOM 702 C C . GLY A 1 85 ? -2.316 -9.567 6.895 1.00 93.88 85 GLY A C 1
ATOM 703 O O . GLY A 1 85 ? -1.836 -9.808 5.789 1.00 93.88 85 GLY A O 1
ATOM 704 N N . VAL A 1 86 ? -2.675 -8.328 7.247 1.00 93.38 86 VAL A N 1
ATOM 705 C CA . VAL A 1 86 ? -2.554 -7.152 6.371 1.00 93.38 86 VAL A CA 1
ATOM 706 C C . VAL A 1 86 ? -1.516 -6.168 6.897 1.00 93.38 86 VAL A C 1
ATOM 708 O O . VAL A 1 86 ? -1.237 -6.088 8.092 1.00 93.38 86 VAL A O 1
ATOM 711 N N . SER A 1 87 ? -0.948 -5.351 6.009 1.00 93.06 87 SER A N 1
ATOM 712 C CA . SER A 1 87 ? -0.040 -4.289 6.457 1.00 93.06 87 SER A CA 1
ATOM 713 C C . SER A 1 87 ? -0.796 -3.187 7.228 1.00 93.06 87 SER A C 1
ATOM 715 O O . SER A 1 87 ? -1.960 -2.903 6.927 1.00 93.06 87 SER A O 1
ATOM 717 N N . PRO A 1 88 ? -0.147 -2.461 8.160 1.00 92.56 88 PRO A N 1
ATOM 718 C CA . PRO A 1 88 ? -0.775 -1.322 8.838 1.00 92.56 88 PRO A CA 1
ATOM 719 C C . PRO A 1 88 ? -1.256 -0.222 7.877 1.00 92.56 88 PRO A C 1
ATOM 721 O O . PRO A 1 88 ? -2.230 0.475 8.15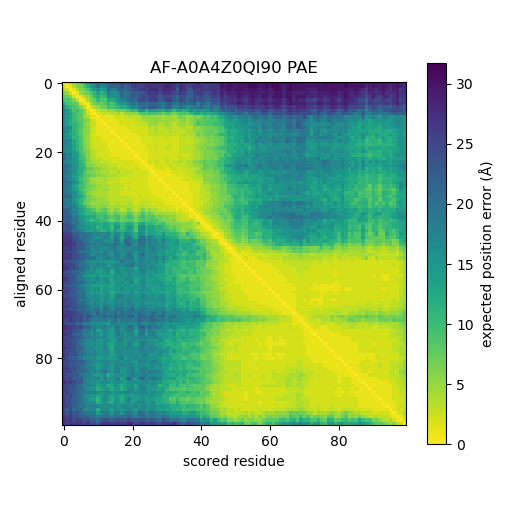9 1.00 92.56 88 PRO A O 1
ATOM 724 N N . VAL A 1 89 ? -0.580 -0.055 6.734 1.00 91.44 89 VAL A N 1
ATOM 725 C CA . VAL A 1 89 ? -0.989 0.882 5.674 1.00 91.44 89 VAL A CA 1
ATOM 726 C C . VAL A 1 89 ? -2.286 0.414 5.021 1.00 91.44 89 VAL A C 1
ATOM 728 O O . VAL A 1 89 ? -3.198 1.217 4.829 1.00 91.44 89 VAL A O 1
ATOM 731 N N . GLN A 1 90 ? -2.378 -0.879 4.709 1.00 91.94 90 GLN A N 1
ATOM 732 C CA . GLN A 1 90 ? -3.568 -1.495 4.134 1.00 91.94 90 GLN A CA 1
ATOM 733 C C . GLN A 1 90 ? -4.765 -1.371 5.077 1.00 91.94 90 GLN A C 1
ATOM 735 O O . GLN A 1 90 ? -5.809 -0.887 4.651 1.00 91.94 90 GLN A O 1
ATOM 740 N N . LEU A 1 91 ? -4.593 -1.682 6.366 1.00 94.06 91 LEU A N 1
ATOM 741 C CA . LEU A 1 91 ? -5.661 -1.527 7.355 1.00 94.06 91 LEU A CA 1
ATOM 742 C C . LEU A 1 91 ? -6.179 -0.082 7.416 1.00 94.06 91 LEU A C 1
ATOM 744 O O . LEU A 1 91 ? -7.383 0.141 7.409 1.00 94.06 91 LEU A O 1
ATOM 748 N N . ARG A 1 92 ? -5.289 0.922 7.421 1.00 92.31 92 ARG A N 1
ATOM 749 C CA . ARG A 1 92 ? -5.715 2.334 7.402 1.00 92.31 92 ARG A CA 1
ATOM 750 C C . ARG A 1 92 ? -6.553 2.675 6.173 1.00 92.31 92 ARG A C 1
ATOM 752 O O . ARG A 1 92 ? -7.497 3.447 6.293 1.00 92.31 92 ARG A O 1
ATOM 759 N N . ARG A 1 93 ? -6.215 2.124 5.004 1.00 90.75 93 ARG A N 1
ATOM 760 C CA . ARG A 1 93 ? -7.013 2.314 3.783 1.00 90.75 93 ARG A CA 1
ATOM 761 C C . ARG A 1 93 ? -8.379 1.647 3.911 1.00 90.75 93 ARG A C 1
ATOM 763 O O . ARG A 1 93 ? -9.372 2.292 3.615 1.00 90.75 93 ARG A O 1
ATOM 770 N N . MET A 1 94 ? -8.430 0.415 4.417 1.00 92.25 94 MET A N 1
ATOM 771 C CA . MET A 1 94 ? -9.686 -0.304 4.663 1.00 92.25 94 MET A CA 1
ATOM 772 C C . MET A 1 94 ? -10.622 0.477 5.593 1.00 92.25 94 MET A C 1
ATOM 774 O O . MET A 1 94 ? -11.798 0.623 5.285 1.00 92.25 94 MET A O 1
ATOM 778 N N . LEU A 1 95 ? -10.101 1.033 6.692 1.00 92.75 95 LEU A N 1
ATOM 779 C CA . LEU A 1 95 ? -10.907 1.802 7.648 1.00 92.75 95 LEU A CA 1
ATOM 780 C C . LEU A 1 95 ? -11.472 3.098 7.045 1.00 92.75 95 LEU A C 1
ATOM 782 O O . LEU A 1 95 ? -12.614 3.441 7.325 1.00 92.75 95 LEU A O 1
ATOM 786 N N . ARG A 1 96 ? -10.729 3.770 6.154 1.00 89.81 96 ARG A N 1
ATOM 787 C CA . ARG A 1 96 ? -11.234 4.961 5.444 1.00 89.81 96 ARG A CA 1
ATOM 788 C C . ARG A 1 96 ? -12.459 4.673 4.579 1.00 89.81 96 ARG A C 1
ATOM 790 O O . ARG A 1 96 ? -13.264 5.568 4.396 1.00 89.81 96 ARG A O 1
ATOM 797 N N . HIS A 1 97 ? -12.602 3.454 4.057 1.00 84.31 97 HIS A N 1
ATOM 798 C CA . HIS A 1 97 ? -13.777 3.068 3.267 1.00 84.31 97 HIS A CA 1
ATOM 799 C C . HIS A 1 97 ? -15.041 2.850 4.112 1.00 84.31 97 HIS A C 1
ATOM 801 O O . HIS A 1 97 ? -16.112 2.698 3.542 1.00 84.31 97 HIS A O 1
ATOM 807 N N . VAL A 1 98 ? -14.914 2.779 5.441 1.00 83.94 98 VAL A N 1
ATOM 808 C CA . VAL A 1 98 ? -16.047 2.649 6.375 1.00 83.94 98 VAL A CA 1
ATOM 809 C C . VAL A 1 98 ? -16.447 4.005 6.961 1.00 83.94 98 VAL A C 1
ATOM 811 O O . VAL A 1 98 ? -17.591 4.188 7.352 1.00 83.94 98 VAL A O 1
ATOM 814 N N . GLU A 1 99 ? -15.500 4.941 7.054 1.00 73.56 99 GLU A N 1
ATOM 815 C CA . GLU A 1 99 ? -15.723 6.299 7.573 1.00 73.56 99 GLU A CA 1
ATOM 816 C C . GLU A 1 99 ? -16.309 7.270 6.523 1.00 73.56 99 GLU A C 1
ATOM 818 O O . GLU A 1 99 ? -16.649 8.398 6.878 1.00 73.56 99 GLU A O 1
ATOM 823 N N . GLN A 1 100 ? -16.392 6.856 5.252 1.00 60.09 100 GLN A N 1
ATOM 824 C CA . GLN A 1 100 ? -17.003 7.597 4.136 1.00 60.09 100 GLN A CA 1
ATOM 825 C C . GLN A 1 100 ? -18.467 7.209 3.959 1.00 60.09 100 GLN A C 1
ATOM 827 O O . GLN A 1 100 ? -19.264 8.126 3.666 1.00 60.09 100 GLN A O 1
#

Organism: NCBI:txid2563114

Radius of gyration: 25.78 Å; Cα contacts (8 Å, |Δi|>4): 46; chains: 1; bounding box: 43×53×62 Å

Mean predicted aligned error: 10.71 Å